Protein AF-A0A1Y5DMI0-F1 (afdb_monomer_lite)

Structure (mmCIF, N/CA/C/O backbone):
data_AF-A0A1Y5DMI0-F1
#
_entry.id   AF-A0A1Y5DMI0-F1
#
loop_
_atom_site.group_PDB
_atom_site.id
_atom_site.type_symbol
_atom_site.label_atom_id
_atom_site.label_alt_id
_atom_site.label_comp_id
_atom_site.label_asym_id
_atom_site.label_entity_id
_atom_site.label_seq_id
_atom_site.pdbx_PDB_ins_code
_atom_site.Cartn_x
_atom_site.Cartn_y
_atom_site.Cartn_z
_atom_site.occupancy
_atom_site.B_iso_or_equiv
_atom_site.auth_seq_id
_atom_site.auth_comp_id
_atom_site.auth_asym_id
_atom_site.auth_atom_id
_atom_site.pdbx_PDB_model_num
ATOM 1 N N . VAL A 1 1 ? 9.323 0.428 -18.898 1.00 59.16 1 VAL A N 1
ATOM 2 C CA . VAL A 1 1 ? 7.992 0.257 -19.516 1.00 59.16 1 VAL A CA 1
ATOM 3 C C . VAL A 1 1 ? 8.204 0.265 -21.015 1.00 59.16 1 VAL A C 1
ATOM 5 O O . VAL A 1 1 ? 8.684 1.267 -21.525 1.00 59.16 1 VAL A O 1
ATOM 8 N N . SER A 1 2 ? 7.931 -0.846 -21.696 1.00 65.81 2 SER A N 1
ATOM 9 C CA . SER A 1 2 ? 8.122 -0.978 -23.151 1.00 65.81 2 SER A CA 1
ATOM 10 C C . SER A 1 2 ? 7.224 -0.046 -23.978 1.00 65.81 2 SER A C 1
ATOM 12 O O . SER A 1 2 ? 7.538 0.247 -25.124 1.00 65.81 2 SER A O 1
ATOM 14 N N . SER A 1 3 ? 6.127 0.450 -23.396 1.00 78.56 3 SER A N 1
ATOM 15 C CA . SER A 1 3 ? 5.240 1.435 -24.012 1.00 78.56 3 SER A CA 1
ATOM 16 C C . SER A 1 3 ? 4.529 2.273 -22.950 1.00 78.56 3 SER A C 1
ATOM 18 O O . SER A 1 3 ? 3.919 1.731 -22.026 1.00 78.56 3 SER A O 1
ATOM 20 N N . ILE A 1 4 ? 4.564 3.598 -23.099 1.00 82.75 4 ILE A N 1
ATOM 21 C CA . ILE A 1 4 ? 3.845 4.558 -22.245 1.00 82.75 4 ILE A CA 1
ATOM 22 C C . ILE A 1 4 ? 2.345 4.224 -22.117 1.00 82.75 4 ILE A C 1
ATOM 24 O O . ILE A 1 4 ? 1.733 4.459 -21.076 1.00 82.75 4 ILE A O 1
ATOM 28 N N . THR A 1 5 ? 1.767 3.578 -23.132 1.00 86.56 5 THR A N 1
ATOM 29 C CA . THR A 1 5 ? 0.375 3.117 -23.143 1.00 86.56 5 THR A CA 1
ATOM 30 C C . THR A 1 5 ? 0.083 2.119 -22.023 1.00 86.56 5 THR A C 1
ATOM 32 O O . THR A 1 5 ? -0.955 2.215 -21.376 1.00 86.56 5 THR A O 1
ATOM 35 N N . VAL A 1 6 ? 1.006 1.195 -21.733 1.00 84.06 6 VAL A N 1
ATOM 36 C CA . VAL A 1 6 ? 0.827 0.192 -20.666 1.00 84.06 6 VAL A CA 1
ATOM 37 C C . VAL A 1 6 ? 0.785 0.864 -19.293 1.00 84.06 6 VAL A C 1
ATOM 39 O O . VAL A 1 6 ? -0.004 0.484 -18.428 1.00 84.06 6 VAL A O 1
ATOM 42 N N . PHE A 1 7 ? 1.597 1.904 -19.099 1.00 84.00 7 PHE A N 1
ATOM 43 C CA . PHE A 1 7 ? 1.588 2.688 -17.869 1.00 84.00 7 PHE A CA 1
ATOM 44 C C . PHE A 1 7 ? 0.244 3.402 -17.669 1.00 84.00 7 PHE A C 1
ATOM 46 O O . PHE A 1 7 ? -0.360 3.285 -16.602 1.00 84.00 7 PHE A O 1
ATOM 53 N N . PHE A 1 8 ? -0.274 4.075 -18.700 1.00 89.19 8 PHE A N 1
ATOM 54 C CA . PHE A 1 8 ? -1.570 4.756 -18.609 1.00 89.19 8 PHE A CA 1
ATOM 55 C C . PHE A 1 8 ? -2.747 3.793 -18.480 1.00 89.19 8 PHE A C 1
ATOM 57 O O . PHE A 1 8 ? -3.710 4.116 -17.799 1.00 89.19 8 PHE A O 1
ATOM 64 N N . PHE A 1 9 ? -2.672 2.607 -19.079 1.00 90.44 9 PHE A N 1
ATOM 65 C CA . PHE A 1 9 ? -3.723 1.602 -18.950 1.00 90.44 9 PHE A CA 1
ATOM 66 C C . PHE A 1 9 ? -3.801 1.017 -17.531 1.00 90.44 9 PHE A C 1
ATOM 68 O O . PHE A 1 9 ? -4.884 0.814 -16.987 1.00 90.44 9 PHE A O 1
ATOM 75 N N . THR A 1 10 ? -2.649 0.773 -16.904 1.00 88.56 10 THR A N 1
ATOM 76 C CA . THR A 1 10 ? -2.574 0.182 -15.556 1.00 88.56 10 THR A CA 1
ATOM 77 C C . THR A 1 10 ? -2.788 1.203 -14.436 1.00 88.56 10 THR A C 1
ATOM 79 O O . THR A 1 10 ? -3.305 0.850 -13.375 1.00 88.56 10 THR A O 1
ATOM 82 N N . SER A 1 11 ? -2.457 2.477 -14.665 1.00 89.88 11 SER A N 1
ATOM 83 C CA . SER A 1 11 ? -2.563 3.548 -13.663 1.00 89.88 11 SER A CA 1
ATOM 84 C C . SER A 1 11 ? -3.968 3.715 -13.056 1.00 89.88 11 SER A C 1
ATOM 86 O O . SER A 1 11 ? -4.059 3.761 -11.829 1.00 89.88 11 SER A O 1
ATOM 88 N N . PRO A 1 12 ? -5.077 3.742 -13.825 1.00 94.75 12 PRO A N 1
ATOM 89 C CA . PRO A 1 12 ? -6.426 3.801 -13.264 1.00 94.75 12 PRO A CA 1
ATOM 90 C C . PRO A 1 12 ? -6.766 2.611 -12.370 1.00 94.75 12 PRO A C 1
ATOM 92 O O . PRO A 1 12 ? -7.417 2.790 -11.346 1.00 94.75 12 PRO A O 1
ATOM 95 N N . ILE A 1 13 ? -6.299 1.408 -12.717 1.00 92.62 13 ILE A N 1
ATOM 96 C CA . ILE A 1 13 ? -6.540 0.193 -11.926 1.00 92.62 13 ILE A CA 1
ATOM 97 C C . ILE A 1 13 ? -5.845 0.322 -10.567 1.00 92.62 13 ILE A C 1
ATOM 99 O O . ILE A 1 13 ? -6.457 0.087 -9.523 1.00 92.62 13 ILE A O 1
ATOM 103 N N . VAL A 1 14 ? -4.583 0.760 -10.575 1.00 90.75 14 VAL A N 1
ATOM 104 C CA . VAL A 1 14 ? -3.802 1.004 -9.355 1.00 90.75 14 VAL A CA 1
ATOM 105 C C . VAL A 1 14 ? -4.412 2.139 -8.531 1.00 90.75 14 VAL A C 1
ATOM 107 O O . VAL A 1 14 ? -4.561 1.999 -7.319 1.00 90.75 14 VAL A O 1
ATOM 110 N N . GLY A 1 15 ? -4.809 3.241 -9.169 1.00 93.00 15 GLY A N 1
ATOM 111 C CA . GLY A 1 15 ? -5.418 4.393 -8.505 1.00 93.00 15 GLY A CA 1
ATOM 112 C C . GLY A 1 15 ? -6.765 4.059 -7.866 1.00 93.00 15 GLY A C 1
ATOM 113 O O . GLY A 1 15 ? -6.997 4.392 -6.705 1.00 93.00 15 GLY A O 1
ATOM 114 N N . PHE A 1 16 ? -7.630 3.340 -8.583 1.00 95.44 16 PHE A N 1
ATOM 115 C CA . PHE A 1 16 ? -8.928 2.902 -8.076 1.00 95.44 16 PHE A CA 1
ATOM 116 C C . PHE A 1 16 ? -8.774 1.918 -6.911 1.00 95.44 16 PHE A C 1
ATOM 118 O O . PHE A 1 16 ? -9.352 2.127 -5.842 1.00 95.44 16 PHE A O 1
ATOM 125 N N . GLY A 1 17 ? -7.935 0.890 -7.077 1.00 93.31 17 GLY A N 1
ATOM 126 C CA . GLY A 1 17 ? -7.648 -0.076 -6.016 1.00 93.31 17 GLY A CA 1
ATOM 127 C C . GLY A 1 17 ? -7.027 0.585 -4.783 1.00 93.31 17 GLY A C 1
ATOM 128 O O . GLY A 1 17 ? -7.479 0.358 -3.661 1.00 93.31 17 GLY A O 1
ATOM 129 N N . GLY A 1 18 ? -6.043 1.464 -4.987 1.00 91.88 18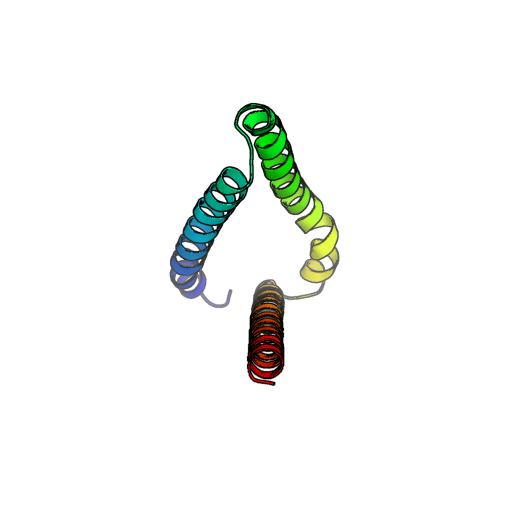 GLY A N 1
ATOM 130 C CA . GLY A 1 18 ? -5.391 2.225 -3.923 1.00 91.88 18 GLY A CA 1
ATOM 131 C C . GLY A 1 18 ? -6.349 3.163 -3.185 1.00 91.88 18 GLY A C 1
ATOM 132 O O . GLY A 1 18 ? -6.329 3.213 -1.954 1.00 91.88 18 GLY A O 1
ATOM 133 N N . GLY A 1 19 ? -7.234 3.854 -3.908 1.00 94.44 19 GLY A N 1
ATOM 134 C CA . GLY A 1 19 ? -8.241 4.745 -3.327 1.00 94.44 19 GLY A CA 1
ATOM 135 C C . GLY A 1 19 ? -9.274 4.000 -2.478 1.00 94.44 19 GLY A C 1
ATOM 136 O O . GLY A 1 19 ? -9.540 4.384 -1.333 1.00 94.44 19 GLY A O 1
ATOM 137 N N . ILE A 1 20 ? -9.808 2.885 -2.989 1.00 95.81 20 ILE A N 1
ATOM 138 C CA . ILE A 1 20 ? -10.720 2.013 -2.230 1.00 95.81 20 ILE A CA 1
ATOM 139 C C . ILE A 1 20 ? -10.019 1.445 -0.995 1.00 95.81 20 ILE A C 1
ATOM 141 O O . ILE A 1 20 ? -10.602 1.424 0.091 1.00 95.81 20 ILE A O 1
ATOM 145 N N . MET A 1 21 ? -8.769 1.003 -1.130 1.00 93.94 21 MET A N 1
ATOM 146 C CA . MET A 1 21 ? -7.998 0.473 -0.009 1.00 93.94 21 MET A CA 1
ATOM 147 C C . MET A 1 21 ? -7.815 1.528 1.090 1.00 93.94 21 MET A C 1
ATOM 149 O O . MET A 1 21 ? -8.111 1.258 2.253 1.00 93.94 21 MET A O 1
ATOM 153 N N . MET A 1 22 ? -7.375 2.737 0.735 1.00 92.94 22 MET A N 1
ATOM 154 C CA . MET A 1 22 ? -7.081 3.800 1.700 1.00 92.94 22 MET A CA 1
ATOM 155 C C . MET A 1 22 ? -8.331 4.255 2.468 1.00 92.94 22 MET A C 1
ATOM 157 O O . MET A 1 22 ? -8.296 4.403 3.696 1.00 92.94 22 MET A O 1
ATOM 161 N N . THR A 1 23 ? -9.450 4.433 1.762 1.00 94.50 23 THR A N 1
ATOM 162 C CA . THR A 1 23 ? -10.732 4.824 2.370 1.00 94.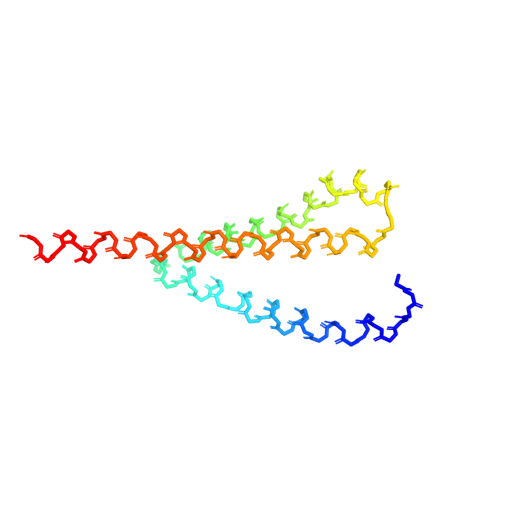50 23 THR A CA 1
ATOM 163 C C . THR A 1 23 ? -11.255 3.746 3.322 1.00 94.50 23 THR A C 1
ATOM 165 O O . THR A 1 23 ? -11.592 4.053 4.469 1.00 94.50 23 THR A O 1
ATOM 168 N N . ASN A 1 24 ? -11.232 2.475 2.909 1.00 96.06 24 ASN A N 1
ATOM 169 C CA . ASN A 1 24 ? -11.693 1.366 3.747 1.00 96.06 24 ASN A CA 1
ATOM 170 C C . ASN A 1 24 ? -10.781 1.096 4.947 1.00 96.06 24 ASN A C 1
ATOM 172 O O . ASN A 1 24 ? -11.288 0.854 6.040 1.00 96.06 24 ASN A O 1
ATOM 176 N N . MET A 1 25 ? -9.454 1.175 4.795 1.00 94.88 25 MET A N 1
ATOM 177 C CA . MET A 1 25 ? -8.526 1.021 5.925 1.00 94.88 25 MET A CA 1
ATOM 178 C C . MET A 1 25 ? -8.774 2.082 6.999 1.00 94.88 25 MET A C 1
ATOM 180 O O . MET A 1 25 ? -8.832 1.763 8.188 1.00 94.88 25 MET A O 1
ATOM 184 N N . THR A 1 26 ? -8.985 3.330 6.580 1.00 94.25 26 THR A N 1
ATOM 185 C CA . THR A 1 26 ? -9.274 4.435 7.498 1.00 94.25 26 THR A CA 1
ATOM 186 C C . THR A 1 26 ? -10.618 4.230 8.197 1.00 94.25 26 THR A C 1
ATOM 188 O O . THR A 1 26 ? -10.695 4.322 9.424 1.00 94.25 26 THR A O 1
ATOM 191 N N . ALA A 1 27 ? -11.672 3.889 7.449 1.00 95.31 27 ALA A N 1
ATOM 192 C CA . ALA A 1 27 ? -12.990 3.602 8.014 1.00 95.31 27 ALA A CA 1
ATOM 193 C C . ALA A 1 27 ? -12.945 2.429 9.009 1.00 95.31 27 ALA A C 1
ATOM 195 O O . ALA A 1 27 ? -13.510 2.507 10.103 1.00 95.31 27 ALA A O 1
ATOM 196 N N . TRP A 1 28 ? -12.215 1.366 8.671 1.00 95.62 28 TRP A N 1
ATOM 197 C CA . TRP A 1 28 ? -12.045 0.208 9.537 1.00 95.62 28 TRP A CA 1
ATOM 198 C C . TRP A 1 28 ? -11.293 0.553 10.825 1.00 95.62 28 TRP A C 1
ATOM 200 O O . TRP A 1 28 ? -11.767 0.211 11.910 1.00 95.62 28 TRP A O 1
ATOM 210 N N . MET A 1 29 ? -10.187 1.297 10.744 1.00 95.44 29 MET A N 1
ATOM 211 C CA . MET A 1 29 ? -9.451 1.773 11.924 1.00 95.44 29 MET A CA 1
ATOM 212 C C . MET A 1 29 ? -10.348 2.607 12.850 1.00 95.44 29 MET A C 1
ATOM 214 O O . MET A 1 29 ? -10.371 2.399 14.070 1.00 95.44 29 MET A O 1
ATOM 218 N N . LEU A 1 30 ? -11.146 3.508 12.272 1.00 94.88 30 LEU A N 1
ATOM 219 C CA . LEU A 1 30 ? -12.087 4.338 13.020 1.00 94.88 30 LEU A CA 1
ATOM 220 C C . LEU A 1 30 ? -13.193 3.506 13.678 1.00 94.88 30 LEU A C 1
ATOM 222 O O . LEU A 1 30 ? -13.547 3.786 14.821 1.00 94.88 30 LEU A O 1
ATOM 226 N N . SER A 1 31 ? -13.674 2.443 13.023 1.00 95.56 31 SER A N 1
ATOM 227 C CA . SER A 1 31 ? -14.668 1.519 13.598 1.00 95.56 31 SER A CA 1
ATOM 228 C C . SER A 1 31 ? -14.169 0.777 14.846 1.00 95.56 31 SER A C 1
ATOM 230 O O . SER A 1 31 ? -14.967 0.303 15.653 1.00 95.56 31 SER A O 1
ATOM 232 N N . LYS A 1 32 ? -12.846 0.671 15.019 1.00 94.25 32 LYS A N 1
ATOM 233 C CA . LYS A 1 32 ? -12.200 0.024 16.172 1.00 94.25 32 LYS A CA 1
ATOM 234 C C . LYS A 1 32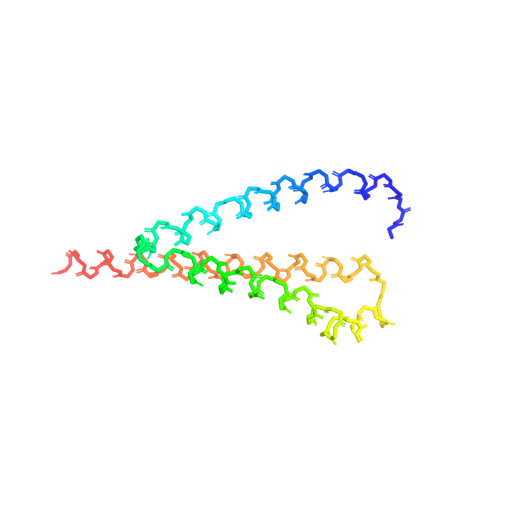 ? -11.721 1.015 17.229 1.00 94.25 32 LYS A C 1
ATOM 236 O O . LYS A 1 32 ? -11.153 0.602 18.238 1.00 94.25 32 LYS A O 1
ATOM 241 N N . THR A 1 33 ? -11.954 2.311 17.027 1.00 95.12 33 THR A N 1
ATOM 242 C CA . THR A 1 33 ? -11.427 3.361 17.894 1.00 95.12 33 THR A CA 1
ATOM 243 C C . THR A 1 33 ? -12.540 4.075 18.662 1.00 95.12 33 THR A C 1
ATOM 245 O O . THR A 1 33 ? -13.487 4.595 18.086 1.00 95.12 33 THR A O 1
ATOM 248 N N . SER A 1 34 ? -12.393 4.177 19.987 1.00 93.1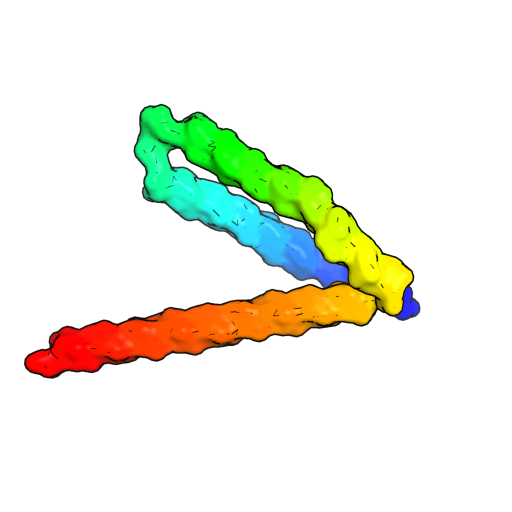9 34 SER A N 1
ATOM 249 C CA . SER A 1 34 ? -13.271 4.996 20.837 1.00 93.19 34 SER A CA 1
ATOM 250 C C . SER A 1 34 ? -13.096 6.495 20.560 1.00 93.19 34 SER A C 1
ATOM 252 O O . SER A 1 34 ? -11.965 6.933 20.339 1.00 93.19 34 SER A O 1
ATOM 254 N N . LEU A 1 35 ? -14.153 7.301 20.719 1.00 92.19 35 LEU A N 1
ATOM 255 C CA . LEU A 1 35 ? -14.125 8.758 20.491 1.00 92.19 35 LEU A CA 1
ATOM 256 C C . LEU A 1 35 ? -12.939 9.466 21.173 1.00 92.19 35 LEU A C 1
ATOM 258 O O . LEU A 1 35 ? -12.211 10.205 20.516 1.00 92.19 35 LEU A O 1
ATOM 262 N N . LYS A 1 36 ? -12.662 9.156 22.448 1.00 95.12 36 LYS A N 1
ATOM 263 C CA . LYS A 1 36 ? -11.562 9.764 23.225 1.00 9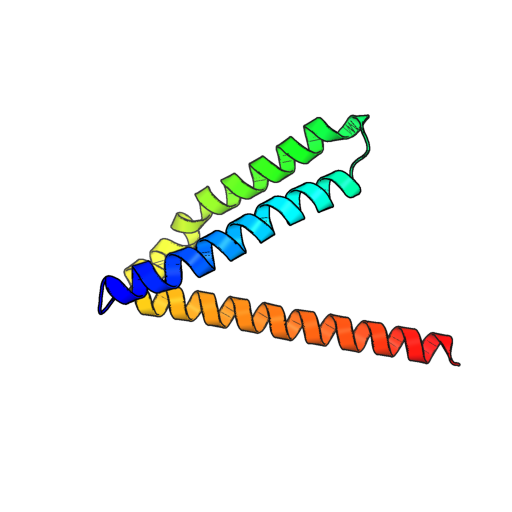5.12 36 LYS A CA 1
ATOM 264 C C . LYS A 1 36 ? -10.163 9.492 22.646 1.00 95.12 36 LYS A C 1
ATOM 266 O O . LYS A 1 36 ? -9.245 10.272 22.864 1.00 95.12 36 LYS A O 1
ATOM 271 N N . LYS A 1 37 ? -9.980 8.383 21.920 1.00 95.06 37 LYS A N 1
ATOM 272 C CA . LYS A 1 37 ? -8.688 7.967 21.336 1.00 95.06 37 LYS A CA 1
ATOM 273 C C . LYS A 1 37 ? -8.586 8.256 19.837 1.00 95.06 37 LYS A C 1
ATOM 275 O O . LYS A 1 37 ? -7.528 8.027 19.263 1.00 95.06 37 LYS A O 1
ATOM 280 N N . ARG A 1 38 ? -9.646 8.780 19.212 1.00 94.06 38 ARG A N 1
ATOM 281 C CA . ARG A 1 38 ? -9.755 8.943 17.755 1.00 94.06 38 ARG A CA 1
ATOM 282 C C . ARG A 1 38 ? -8.620 9.770 17.158 1.00 94.06 38 ARG A C 1
ATOM 284 O O . ARG A 1 38 ? -7.997 9.321 16.206 1.00 94.06 38 ARG A O 1
ATOM 291 N N . VAL A 1 39 ? -8.290 10.908 17.769 1.00 96.06 39 VAL A N 1
ATOM 292 C CA . VAL A 1 39 ? -7.177 11.770 17.328 1.00 96.06 39 VAL A CA 1
ATOM 293 C C . VAL A 1 39 ? -5.841 11.026 17.394 1.00 96.06 39 VAL A C 1
ATOM 295 O O . VAL A 1 39 ? -5.089 11.014 16.425 1.00 96.06 39 VAL A O 1
ATOM 298 N N . LYS A 1 40 ? -5.570 10.345 18.515 1.00 96.00 40 LYS A N 1
ATOM 299 C CA . LYS A 1 40 ? -4.321 9.605 18.729 1.00 96.00 40 LYS A CA 1
ATOM 300 C C . LYS A 1 40 ? -4.174 8.431 17.752 1.00 96.00 40 LYS A C 1
ATOM 302 O O . LYS A 1 40 ? -3.111 8.271 17.163 1.00 96.00 40 LYS A O 1
ATOM 307 N N . SER A 1 41 ? -5.232 7.641 17.552 1.00 95.69 41 SER A N 1
ATOM 308 C CA . SER A 1 41 ? -5.217 6.511 16.612 1.00 95.69 41 SER A CA 1
ATOM 309 C C . SER A 1 41 ? -5.033 6.965 15.167 1.00 95.69 41 SER A C 1
ATOM 311 O O . SER A 1 41 ? -4.230 6.370 14.453 1.00 95.69 41 SER A O 1
ATOM 313 N N . SER A 1 42 ? -5.721 8.032 14.743 1.00 95.69 42 SER A N 1
ATOM 314 C CA . SER A 1 42 ? -5.522 8.611 13.410 1.00 95.69 42 SER A CA 1
ATOM 315 C C . SER A 1 42 ? -4.097 9.127 13.224 1.00 95.69 42 SER A C 1
ATOM 317 O O . SER A 1 42 ? -3.502 8.880 12.181 1.00 95.69 42 SER A O 1
ATOM 319 N N . GLY A 1 43 ? -3.528 9.779 14.245 1.00 96.81 43 GLY A N 1
ATOM 320 C CA . GLY A 1 43 ? -2.130 10.209 14.236 1.00 96.81 43 GLY A CA 1
ATOM 321 C C . GLY A 1 43 ? -1.180 9.039 13.992 1.00 96.81 43 GLY A C 1
ATOM 322 O O . GLY A 1 43 ? -0.410 9.073 13.041 1.00 96.81 43 GLY A O 1
ATOM 323 N N . TYR A 1 44 ? -1.295 7.960 14.773 1.00 96.25 44 TYR A N 1
ATOM 324 C CA . TYR A 1 44 ? -0.459 6.770 14.581 1.00 96.25 44 TYR A CA 1
ATOM 325 C C . TYR A 1 44 ? -0.655 6.095 13.227 1.00 96.25 44 TYR A C 1
ATOM 327 O O . TYR A 1 44 ? 0.325 5.670 12.622 1.00 96.25 44 TYR A O 1
ATOM 335 N N . PHE A 1 45 ? -1.894 6.006 12.744 1.00 95.50 45 PHE A N 1
ATOM 336 C CA . PHE A 1 45 ? -2.185 5.429 11.436 1.00 95.50 45 PHE A CA 1
ATOM 337 C C . PHE A 1 45 ? -1.494 6.216 10.316 1.00 95.50 45 PHE A C 1
ATOM 339 O O . PHE A 1 45 ? -0.744 5.640 9.530 1.00 95.50 45 PHE A O 1
ATOM 346 N N . THR A 1 46 ? -1.671 7.537 10.290 1.00 95.44 46 THR A N 1
ATOM 347 C CA . THR A 1 46 ? -1.042 8.408 9.291 1.00 95.44 46 THR A CA 1
ATOM 348 C C . THR A 1 46 ? 0.482 8.410 9.422 1.00 95.44 46 THR A C 1
ATOM 350 O O . THR A 1 46 ? 1.182 8.326 8.414 1.00 95.44 46 THR A O 1
ATOM 353 N N . SER A 1 47 ? 1.015 8.433 10.648 1.00 97.38 47 SER A N 1
ATOM 354 C CA . SER A 1 47 ? 2.454 8.306 10.890 1.00 97.38 47 SER A CA 1
ATOM 355 C C . SER A 1 47 ? 3.007 6.993 10.342 1.00 97.38 47 SER A C 1
ATOM 357 O O . SER A 1 47 ? 4.040 7.016 9.685 1.00 97.38 47 SER A O 1
ATOM 359 N N . ALA A 1 48 ? 2.324 5.863 10.549 1.00 96.56 48 ALA A N 1
ATOM 360 C CA . ALA A 1 48 ? 2.753 4.570 10.019 1.00 96.56 48 ALA A CA 1
ATOM 361 C C . ALA A 1 48 ? 2.748 4.538 8.479 1.00 96.56 48 ALA A C 1
ATOM 363 O O . ALA A 1 48 ? 3.676 3.991 7.883 1.00 96.56 48 ALA A O 1
ATOM 364 N N . LEU A 1 49 ? 1.753 5.161 7.832 1.00 95.00 49 LEU A N 1
ATOM 365 C CA . LEU A 1 49 ? 1.710 5.284 6.369 1.00 95.00 49 LEU A CA 1
ATOM 366 C C . LEU A 1 49 ? 2.910 6.070 5.829 1.00 95.00 49 LEU A C 1
ATOM 368 O O . LEU A 1 49 ? 3.612 5.583 4.941 1.00 95.00 49 LEU A O 1
ATOM 372 N N . PHE A 1 50 ? 3.180 7.254 6.385 1.00 96.12 50 PHE A N 1
ATOM 373 C CA . PHE A 1 50 ? 4.320 8.070 5.957 1.00 96.12 50 PHE A CA 1
ATOM 374 C C . PHE A 1 50 ? 5.659 7.425 6.293 1.00 96.12 50 PHE A C 1
ATOM 376 O O . PHE A 1 50 ? 6.594 7.514 5.502 1.00 96.12 50 PHE A O 1
ATOM 383 N N . LEU A 1 51 ? 5.749 6.725 7.424 1.00 97.62 51 LEU A N 1
ATOM 384 C CA . LEU A 1 51 ? 6.944 5.977 7.793 1.00 97.62 51 LEU A CA 1
ATOM 385 C C . LEU A 1 51 ? 7.248 4.886 6.757 1.00 97.62 51 LEU A C 1
ATOM 387 O O . LEU A 1 51 ? 8.388 4.756 6.317 1.00 97.62 51 LEU A O 1
ATOM 391 N N . GLY A 1 52 ? 6.227 4.153 6.305 1.00 95.19 52 GLY A N 1
ATOM 392 C CA . GLY A 1 52 ? 6.365 3.183 5.218 1.00 95.19 52 GLY A CA 1
ATOM 393 C C . GLY A 1 52 ? 6.810 3.825 3.901 1.00 95.19 52 GLY A C 1
ATOM 394 O O . GLY A 1 52 ? 7.713 3.311 3.243 1.00 95.19 52 GLY A O 1
ATOM 395 N N . GLN A 1 53 ? 6.232 4.974 3.533 1.00 95.44 53 GLN A N 1
ATOM 396 C CA . GLN A 1 53 ? 6.639 5.723 2.334 1.00 95.44 53 GLN A CA 1
ATOM 397 C C . GLN A 1 53 ? 8.089 6.214 2.418 1.00 95.44 53 GLN A C 1
ATOM 399 O O . GLN A 1 53 ? 8.817 6.117 1.434 1.00 95.44 53 GLN A O 1
ATOM 404 N N . PHE A 1 54 ? 8.519 6.682 3.589 1.00 96.81 54 PHE A N 1
ATOM 405 C CA . PHE A 1 54 ? 9.887 7.124 3.842 1.00 96.81 54 PHE A CA 1
ATOM 406 C C . PHE A 1 54 ? 10.897 5.972 3.758 1.00 96.81 54 PHE A C 1
ATOM 408 O O . PHE A 1 54 ? 11.943 6.109 3.126 1.00 96.81 54 PHE A O 1
ATOM 415 N N . PHE A 1 55 ? 10.585 4.815 4.351 1.00 97.12 55 PHE A N 1
ATOM 416 C CA . PHE A 1 55 ? 11.474 3.651 4.310 1.00 97.12 55 PHE A CA 1
ATOM 417 C C . PHE A 1 55 ? 11.458 2.903 2.976 1.00 97.12 55 PHE A C 1
ATOM 419 O O . PHE A 1 55 ? 12.425 2.208 2.674 1.00 97.12 55 PHE A O 1
ATOM 426 N N . SER A 1 56 ? 10.406 3.045 2.167 1.00 94.56 56 SER A N 1
ATOM 427 C CA . SER A 1 56 ? 10.295 2.391 0.858 1.00 94.56 56 SER A CA 1
ATOM 428 C C . SER A 1 56 ? 11.547 2.569 -0.020 1.00 94.56 56 SER A C 1
ATOM 430 O O . SER A 1 56 ? 12.137 1.554 -0.393 1.00 94.56 56 SER A O 1
ATOM 432 N N . PRO A 1 57 ? 12.047 3.791 -0.303 1.00 92.25 57 PRO A N 1
ATOM 433 C CA . PRO A 1 57 ? 13.282 3.954 -1.066 1.00 92.25 57 PRO A CA 1
ATOM 434 C C . PRO A 1 57 ? 14.498 3.369 -0.341 1.00 92.25 57 PRO A C 1
ATOM 436 O O . PRO A 1 57 ? 15.335 2.759 -0.987 1.00 92.25 57 PRO A O 1
ATOM 439 N N . ILE A 1 58 ? 14.596 3.466 0.987 1.00 96.06 58 ILE A N 1
ATOM 440 C CA . ILE A 1 58 ? 15.736 2.911 1.738 1.00 96.06 58 ILE A CA 1
ATOM 441 C C . ILE A 1 58 ? 15.822 1.386 1.555 1.00 96.06 58 ILE A C 1
ATOM 443 O O . ILE A 1 58 ? 16.905 0.843 1.342 1.00 96.06 58 ILE A O 1
ATOM 447 N N . ILE A 1 59 ? 14.677 0.701 1.596 1.00 94.50 59 ILE A N 1
ATOM 448 C CA . ILE A 1 59 ? 14.587 -0.760 1.485 1.00 94.50 59 ILE A CA 1
ATOM 449 C C . ILE A 1 59 ? 14.684 -1.216 0.025 1.00 94.50 59 ILE A C 1
ATOM 451 O O . ILE A 1 59 ? 15.402 -2.168 -0.281 1.00 94.50 59 ILE A O 1
ATOM 455 N N . PHE A 1 60 ? 13.961 -0.560 -0.885 1.00 93.69 60 PHE A N 1
ATOM 456 C CA . PHE A 1 60 ? 13.784 -1.047 -2.254 1.00 93.69 60 PHE A CA 1
ATOM 457 C C . PHE A 1 60 ? 14.742 -0.431 -3.270 1.00 93.69 60 PHE A C 1
ATOM 459 O O . PHE A 1 60 ? 14.987 -1.063 -4.296 1.00 93.69 60 PHE A O 1
ATOM 466 N N . HIS A 1 61 ? 15.342 0.736 -3.014 1.00 92.38 61 HIS A N 1
ATOM 467 C CA . HIS A 1 61 ? 16.315 1.325 -3.941 1.00 92.38 61 HIS A CA 1
ATOM 468 C C . HIS A 1 61 ? 17.508 0.400 -4.242 1.00 92.38 61 HIS A C 1
ATOM 470 O O . HIS A 1 61 ? 17.842 0.275 -5.417 1.00 92.38 61 HIS A O 1
ATOM 476 N N . PRO A 1 62 ? 18.114 -0.326 -3.275 1.00 92.06 62 PRO A N 1
ATOM 477 C CA . PRO A 1 62 ? 19.181 -1.289 -3.574 1.00 92.06 62 PRO A CA 1
ATOM 478 C C . PRO A 1 62 ? 18.749 -2.427 -4.508 1.00 92.06 62 PRO A C 1
ATOM 480 O O . PRO A 1 62 ? 19.588 -3.064 -5.143 1.00 92.06 62 PRO A O 1
ATOM 483 N N . VAL A 1 63 ? 17.454 -2.734 -4.549 1.00 92.50 63 VAL A N 1
ATOM 484 C CA . VAL A 1 63 ? 16.889 -3.771 -5.415 1.00 92.50 63 VAL A CA 1
ATOM 485 C C . VAL A 1 63 ? 16.608 -3.176 -6.792 1.00 92.50 63 VAL A C 1
ATOM 487 O O . VAL A 1 63 ? 17.108 -3.687 -7.790 1.00 92.50 63 VAL A O 1
ATOM 490 N N . VAL A 1 64 ? 15.895 -2.045 -6.836 1.00 93.00 64 VAL A N 1
ATOM 491 C CA . VAL A 1 64 ? 15.555 -1.307 -8.063 1.00 93.00 64 VAL A CA 1
ATOM 492 C C . VAL A 1 64 ? 16.786 -0.839 -8.833 1.00 93.00 64 VAL A C 1
ATOM 494 O O . VAL A 1 64 ? 16.751 -0.807 -10.054 1.00 93.00 64 VAL A O 1
ATOM 497 N N . SER A 1 65 ? 17.890 -0.506 -8.161 1.00 93.69 65 SER A N 1
ATOM 498 C CA . SER A 1 65 ? 19.117 -0.070 -8.840 1.00 93.69 65 SER A CA 1
ATOM 499 C C . SER A 1 65 ? 19.836 -1.200 -9.582 1.00 93.69 65 SER A C 1
ATOM 501 O O . SER A 1 65 ? 20.711 -0.931 -10.402 1.00 93.69 65 SER A O 1
ATOM 503 N N . ARG A 1 66 ? 19.472 -2.460 -9.309 1.00 94.81 66 ARG A N 1
ATOM 504 C CA . ARG A 1 66 ? 20.079 -3.660 -9.901 1.00 94.81 66 ARG A CA 1
ATOM 505 C C . ARG A 1 66 ? 19.173 -4.367 -10.908 1.00 94.81 66 ARG A C 1
ATOM 507 O O . ARG A 1 66 ? 19.583 -5.384 -11.459 1.00 94.81 66 ARG A O 1
ATOM 514 N N . MET A 1 67 ? 17.956 -3.874 -11.137 1.00 94.88 67 MET A N 1
ATOM 515 C CA . MET A 1 67 ? 17.006 -4.490 -12.065 1.00 94.88 67 MET A CA 1
ATOM 516 C C . MET A 1 67 ? 16.166 -3.449 -12.810 1.00 94.88 67 MET A C 1
ATOM 518 O O . MET A 1 67 ? 15.946 -2.349 -12.304 1.00 94.88 67 MET A O 1
ATOM 522 N N . PRO A 1 68 ? 15.634 -3.780 -13.995 1.00 91.19 68 PRO A N 1
ATOM 523 C CA . PRO A 1 68 ? 14.661 -2.932 -14.664 1.00 91.19 68 PRO A CA 1
ATOM 524 C C . PRO A 1 68 ? 13.437 -2.664 -13.778 1.00 91.19 68 PRO A C 1
ATOM 526 O O . PRO A 1 68 ? 12.887 -3.562 -13.142 1.00 91.19 68 PRO A O 1
ATOM 529 N N . VAL A 1 69 ? 12.938 -1.426 -13.806 1.00 87.62 69 VAL A N 1
ATOM 530 C CA . VAL A 1 69 ? 11.749 -0.999 -13.039 1.00 87.62 69 VAL A CA 1
ATOM 531 C C . VAL A 1 69 ? 10.519 -1.875 -13.326 1.00 87.62 69 VAL A C 1
ATOM 533 O O . VAL A 1 69 ? 9.683 -2.092 -12.453 1.00 87.62 69 VAL A O 1
ATOM 536 N N . GLN A 1 70 ? 10.402 -2.395 -14.549 1.00 88.44 70 GLN A N 1
ATOM 537 C CA . GLN A 1 70 ? 9.307 -3.285 -14.931 1.00 88.44 70 GLN A CA 1
ATOM 538 C C . GLN A 1 70 ? 9.366 -4.630 -14.195 1.00 88.44 70 GLN A C 1
ATOM 540 O O . GLN A 1 70 ? 8.340 -5.081 -13.688 1.00 88.44 70 GLN A O 1
ATOM 545 N N . ASP A 1 71 ? 10.555 -5.221 -14.079 1.00 91.44 71 ASP A N 1
ATOM 546 C CA . ASP A 1 71 ? 10.762 -6.486 -13.368 1.00 91.44 71 ASP A CA 1
ATOM 547 C C . ASP A 1 71 ? 10.547 -6.301 -11.867 1.00 91.44 71 ASP A C 1
ATOM 549 O O . ASP A 1 71 ? 9.946 -7.152 -11.214 1.00 91.44 71 ASP A O 1
ATOM 553 N N . PHE A 1 72 ? 10.938 -5.141 -11.331 1.00 92.19 72 PHE A N 1
ATOM 554 C CA . PHE A 1 72 ? 10.627 -4.769 -9.956 1.00 92.19 72 PHE A CA 1
ATOM 555 C C . PHE A 1 72 ? 9.114 -4.716 -9.700 1.00 92.19 72 PHE A C 1
ATOM 557 O O . PHE A 1 72 ? 8.627 -5.331 -8.751 1.00 92.19 72 PHE A O 1
ATOM 564 N N . PHE A 1 73 ? 8.342 -4.029 -10.550 1.00 89.31 73 PHE A N 1
ATOM 565 C CA . PHE A 1 73 ? 6.883 -3.989 -10.397 1.00 89.31 73 PHE A CA 1
ATOM 566 C C . PHE A 1 73 ? 6.243 -5.372 -10.540 1.00 89.31 73 PHE A C 1
ATOM 568 O O . PHE A 1 73 ? 5.307 -5.686 -9.802 1.00 89.31 73 PHE A O 1
ATOM 575 N N . PHE A 1 74 ? 6.760 -6.213 -11.438 1.00 91.69 74 PHE A N 1
ATOM 576 C CA . PHE A 1 74 ? 6.311 -7.595 -11.570 1.00 91.69 74 PHE A CA 1
ATOM 577 C C . PHE A 1 74 ? 6.589 -8.404 -10.295 1.00 91.69 74 PHE A C 1
ATOM 579 O O . PHE A 1 74 ? 5.682 -9.053 -9.773 1.00 91.69 74 PHE A O 1
ATOM 586 N N . LEU A 1 75 ? 7.801 -8.301 -9.740 1.00 94.12 75 LEU A N 1
ATOM 587 C CA . LEU A 1 75 ? 8.194 -8.949 -8.487 1.00 94.12 75 LEU A CA 1
ATOM 588 C C . LEU A 1 75 ? 7.287 -8.533 -7.322 1.00 94.12 75 LEU A C 1
ATOM 590 O O . LEU A 1 75 ? 6.796 -9.394 -6.588 1.00 94.12 75 LEU A O 1
ATOM 594 N N . ILE A 1 76 ? 7.028 -7.231 -7.163 1.00 92.88 76 ILE A N 1
ATOM 595 C CA . ILE A 1 76 ? 6.110 -6.717 -6.137 1.00 92.88 76 ILE A CA 1
ATOM 596 C C . ILE A 1 76 ? 4.690 -7.246 -6.365 1.00 92.88 76 ILE A C 1
ATOM 598 O O . ILE A 1 76 ? 4.056 -7.711 -5.417 1.00 92.88 76 ILE A O 1
ATOM 602 N N . GLY A 1 77 ? 4.203 -7.234 -7.607 1.00 92.75 77 GLY A N 1
ATOM 603 C CA . GLY A 1 77 ? 2.879 -7.747 -7.960 1.00 92.75 77 GLY A CA 1
ATOM 604 C C . GLY A 1 77 ? 2.702 -9.229 -7.617 1.00 92.75 77 GLY A C 1
ATOM 605 O O . GLY A 1 77 ? 1.734 -9.593 -6.946 1.00 92.75 77 GLY A O 1
ATOM 606 N N . VAL A 1 78 ? 3.659 -10.078 -8.004 1.00 96.56 78 VAL A N 1
ATOM 607 C CA . VAL A 1 78 ? 3.653 -11.514 -7.676 1.00 96.56 78 VAL A CA 1
ATOM 608 C C . VAL A 1 78 ? 3.743 -11.732 -6.166 1.00 96.56 78 VAL A C 1
ATOM 610 O O . VAL A 1 78 ? 2.991 -12.537 -5.619 1.00 96.56 78 VAL A O 1
ATOM 613 N N . SER A 1 79 ? 4.600 -10.982 -5.472 1.00 95.31 79 SER A N 1
ATOM 614 C CA . SER A 1 79 ? 4.750 -11.082 -4.013 1.00 95.31 79 SER A CA 1
ATOM 615 C C . SER A 1 79 ? 3.451 -10.734 -3.280 1.00 95.31 79 SER A C 1
ATOM 617 O O . SER A 1 79 ? 3.028 -11.463 -2.381 1.00 95.31 79 SER A O 1
ATOM 619 N N . LEU A 1 80 ? 2.771 -9.659 -3.693 1.00 93.25 80 LEU A N 1
ATOM 620 C CA . LEU A 1 80 ? 1.472 -9.269 -3.139 1.00 93.25 80 LEU A CA 1
ATOM 621 C C . LEU A 1 80 ? 0.387 -10.306 -3.448 1.00 93.25 80 LEU A C 1
ATOM 623 O O . LEU A 1 80 ? -0.393 -10.650 -2.561 1.00 93.25 80 LEU A O 1
ATOM 627 N N . MET A 1 81 ? 0.359 -10.848 -4.668 1.00 95.69 81 MET A N 1
ATOM 628 C CA . MET A 1 81 ? -0.576 -11.913 -5.037 1.00 95.69 81 MET A CA 1
ATOM 629 C C . MET A 1 81 ? -0.370 -13.162 -4.170 1.00 95.69 81 MET A C 1
ATOM 631 O O . MET A 1 81 ? -1.337 -13.705 -3.634 1.00 95.69 81 MET A O 1
ATOM 635 N N . MET A 1 82 ? 0.881 -13.584 -3.961 1.00 97.81 82 MET A N 1
ATOM 636 C CA . MET A 1 82 ? 1.197 -14.704 -3.071 1.00 97.81 82 MET A CA 1
ATOM 637 C C . MET A 1 82 ? 0.711 -14.445 -1.643 1.00 97.81 82 MET A C 1
ATOM 639 O O . MET A 1 82 ? 0.079 -15.318 -1.052 1.00 97.81 82 MET A O 1
ATOM 643 N N . LEU A 1 83 ? 0.927 -13.243 -1.099 1.00 96.50 83 LEU A N 1
ATOM 644 C CA . LEU A 1 83 ? 0.428 -12.879 0.233 1.00 96.50 83 LEU A CA 1
ATOM 645 C C . LEU A 1 83 ? -1.099 -12.960 0.328 1.00 96.50 83 LEU A C 1
ATOM 647 O O . LEU A 1 83 ? -1.619 -13.461 1.328 1.00 96.50 83 LEU A O 1
ATOM 651 N N . VAL A 1 84 ? -1.821 -12.507 -0.701 1.00 95.06 84 VAL A N 1
ATOM 652 C CA . VAL A 1 84 ? -3.287 -12.600 -0.758 1.00 95.06 84 VAL A CA 1
ATOM 653 C C . VAL A 1 84 ? -3.735 -14.060 -0.774 1.00 95.06 84 VAL A C 1
ATOM 655 O O . VAL A 1 84 ? -4.590 -14.435 0.030 1.00 95.06 84 VAL A O 1
ATOM 658 N N . VAL A 1 85 ? -3.134 -14.895 -1.625 1.00 97.00 85 VAL A N 1
ATOM 659 C CA . VAL A 1 85 ? -3.461 -16.326 -1.721 1.00 97.00 85 VAL A CA 1
ATOM 660 C C . VAL A 1 85 ? -3.190 -17.035 -0.394 1.00 97.00 85 VAL A C 1
ATOM 662 O O . VAL A 1 85 ? -4.079 -17.703 0.133 1.00 97.00 85 VAL A O 1
ATOM 665 N N . LEU A 1 86 ? -2.009 -16.843 0.198 1.00 97.19 86 LEU A N 1
ATOM 666 C CA . LEU A 1 86 ? -1.646 -17.448 1.483 1.00 97.19 86 LEU A CA 1
ATOM 667 C C . LEU A 1 86 ? -2.584 -17.000 2.611 1.00 97.19 86 LEU A C 1
ATOM 669 O O . LEU A 1 86 ? -3.044 -17.827 3.401 1.00 97.19 86 LEU A O 1
ATOM 673 N N . SER A 1 87 ? -2.927 -15.711 2.658 1.00 94.69 87 SER A N 1
ATOM 674 C CA . SER A 1 87 ? -3.864 -15.168 3.647 1.00 94.69 87 SER A CA 1
ATOM 675 C C . SER A 1 87 ? -5.271 -15.743 3.470 1.00 94.69 87 SER A C 1
ATOM 677 O O . SER A 1 87 ? -5.908 -16.134 4.449 1.00 94.69 87 SER A O 1
ATOM 679 N N . ALA A 1 88 ? -5.757 -15.842 2.232 1.00 95.19 88 ALA A N 1
ATOM 680 C CA . ALA A 1 88 ? -7.067 -16.408 1.923 1.00 95.19 88 ALA A CA 1
ATOM 681 C C . ALA A 1 88 ? -7.142 -17.897 2.287 1.00 95.19 88 ALA A C 1
ATOM 683 O O . ALA A 1 88 ? -8.120 -18.328 2.909 1.00 95.19 88 ALA A O 1
ATOM 684 N N . LEU A 1 89 ? -6.097 -18.666 1.964 1.00 96.06 89 LEU A N 1
ATOM 685 C CA . LEU A 1 89 ? -5.982 -20.071 2.347 1.00 96.06 89 LEU A CA 1
ATOM 686 C C . LEU A 1 89 ? -6.018 -20.211 3.869 1.00 96.06 89 LEU A C 1
ATOM 688 O O . LEU A 1 89 ? -6.895 -20.908 4.373 1.00 96.06 89 LEU A O 1
ATOM 692 N N . TYR A 1 90 ? -5.160 -19.483 4.591 1.00 95.75 90 TYR A N 1
ATOM 693 C CA . TYR A 1 90 ? -5.099 -19.503 6.057 1.00 95.75 90 TYR A CA 1
ATOM 694 C C . TYR A 1 90 ? -6.448 -19.170 6.713 1.00 95.75 90 TYR A C 1
ATOM 696 O O . TYR A 1 90 ? -6.906 -19.870 7.624 1.00 95.75 90 TYR A O 1
ATOM 704 N N . LEU A 1 91 ? -7.120 -18.114 6.245 1.00 93.75 91 LEU A N 1
ATOM 705 C CA . LEU A 1 91 ? -8.426 -17.718 6.776 1.00 93.75 91 LEU A CA 1
ATOM 706 C C . LEU A 1 91 ? -9.503 -18.773 6.489 1.00 93.75 91 LEU A C 1
ATOM 708 O O . LEU A 1 91 ? -10.378 -18.995 7.331 1.00 93.75 91 LEU A O 1
ATOM 712 N N . THR A 1 92 ? -9.433 -19.449 5.343 1.00 92.81 92 THR A N 1
ATOM 713 C CA . THR A 1 92 ? -10.384 -20.502 4.961 1.00 92.81 92 THR A CA 1
ATOM 714 C C . THR A 1 92 ? -10.186 -21.769 5.792 1.00 92.81 92 THR A C 1
ATOM 716 O O . THR A 1 92 ? -11.163 -22.298 6.333 1.00 92.81 92 THR A O 1
ATOM 719 N N . THR A 1 93 ? -8.945 -22.230 5.983 1.00 92.62 93 THR A N 1
ATOM 720 C CA . THR A 1 93 ? -8.654 -23.382 6.857 1.00 92.62 93 THR A CA 1
ATOM 721 C C . THR A 1 93 ? -9.026 -23.096 8.304 1.00 92.62 93 THR A C 1
ATOM 723 O O . THR A 1 93 ? -9.660 -23.942 8.937 1.00 92.62 93 THR A O 1
ATOM 726 N N . LYS A 1 94 ? -8.727 -21.898 8.824 1.00 89.38 94 LYS A N 1
ATOM 727 C CA . LYS A 1 94 ? -9.108 -21.514 10.191 1.00 89.38 94 LYS A CA 1
ATOM 728 C C . LYS A 1 94 ? -10.625 -21.514 10.385 1.00 89.38 94 LYS A C 1
ATOM 730 O O . LYS A 1 94 ? -11.110 -22.090 11.357 1.00 89.38 94 LYS A O 1
ATOM 735 N N . LYS A 1 95 ? -11.383 -20.918 9.455 1.00 87.06 95 LYS A N 1
ATOM 736 C CA . LYS A 1 95 ? -12.858 -20.945 9.490 1.00 87.06 95 LYS A CA 1
ATOM 737 C C . LYS A 1 95 ? -13.389 -22.380 9.479 1.00 87.06 95 LYS A C 1
ATOM 739 O O . LYS A 1 95 ? -14.248 -22.712 10.292 1.00 87.06 95 LYS A O 1
ATOM 744 N N . ARG A 1 96 ? -12.850 -23.242 8.611 1.00 82.62 96 ARG A N 1
ATOM 745 C CA . ARG A 1 96 ? -13.250 -24.655 8.519 1.00 82.62 96 ARG A CA 1
ATOM 746 C C . ARG A 1 96 ? -12.966 -25.426 9.812 1.00 82.62 96 ARG A C 1
ATOM 748 O O . ARG A 1 96 ? -13.831 -26.168 10.262 1.00 82.62 96 ARG A O 1
ATOM 755 N N . ALA A 1 97 ? -11.805 -25.218 10.432 1.00 82.50 97 ALA A N 1
ATOM 756 C CA . ALA A 1 97 ? -11.443 -25.859 11.697 1.00 82.50 97 ALA A CA 1
ATOM 757 C C . ALA A 1 97 ? -12.379 -25.453 12.851 1.00 82.50 97 ALA A C 1
ATOM 759 O O . ALA A 1 97 ? -12.818 -26.307 13.618 1.00 82.50 97 ALA A O 1
ATOM 760 N N . VAL A 1 98 ? -12.739 -24.166 12.941 1.00 83.31 98 VAL A N 1
ATOM 761 C CA . VAL A 1 98 ? -13.699 -23.672 13.945 1.00 83.31 98 VAL A CA 1
ATOM 762 C C . VAL A 1 98 ? -15.091 -24.275 13.730 1.00 83.31 98 VAL A C 1
ATOM 764 O O . VAL A 1 98 ? -15.723 -24.704 14.691 1.00 83.31 98 VAL A O 1
ATOM 767 N N . LEU A 1 99 ? -15.559 -24.365 12.481 1.00 79.12 99 LEU A N 1
ATOM 768 C CA . LEU A 1 99 ? -16.860 -24.968 12.168 1.00 79.12 99 LEU A CA 1
ATOM 769 C C . LEU A 1 99 ? -16.923 -26.461 12.511 1.00 79.12 99 LEU A C 1
ATOM 771 O O . LEU A 1 99 ? -17.958 -26.924 12.977 1.00 79.12 99 LEU A O 1
ATOM 775 N N . LEU A 1 100 ? -15.837 -27.208 12.292 1.00 77.81 100 LEU A N 1
ATOM 776 C CA . LEU A 1 100 ? -15.767 -28.624 12.662 1.00 77.81 100 LEU A CA 1
ATOM 777 C C . LEU A 1 100 ? -15.765 -28.809 14.183 1.00 77.81 100 LEU A C 1
ATOM 779 O O . LEU A 1 100 ? -16.483 -29.671 14.675 1.00 77.81 100 LEU A O 1
ATOM 783 N N . LYS A 1 101 ? -15.040 -27.962 14.928 1.00 75.75 101 LYS A N 1
ATOM 784 C CA . LYS A 1 101 ? -15.045 -27.985 16.399 1.00 75.75 101 LYS A CA 1
ATOM 785 C C . LYS A 1 101 ? -16.419 -27.665 16.995 1.00 75.75 101 LYS A C 1
ATOM 787 O O . LYS A 1 101 ? -16.754 -28.216 18.025 1.00 75.75 101 LYS A O 1
ATOM 792 N N . ASN A 1 102 ? -17.201 -26.790 16.363 1.00 76.19 102 ASN A N 1
ATOM 793 C CA . ASN A 1 102 ? -18.538 -26.427 16.848 1.00 76.19 102 ASN A CA 1
ATOM 794 C C . ASN A 1 102 ? -19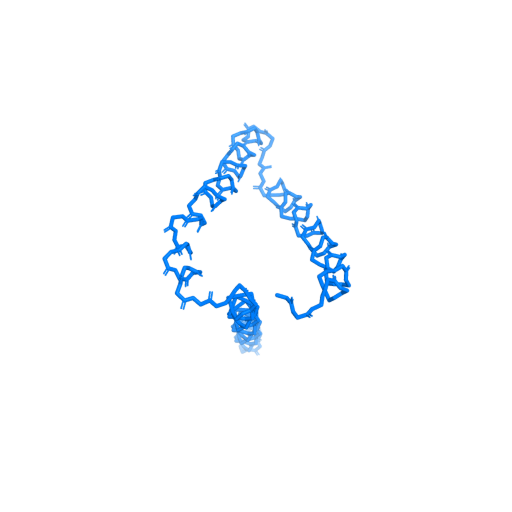.634 -27.442 16.457 1.00 76.19 102 ASN A C 1
ATOM 796 O O . ASN A 1 102 ? -20.777 -27.273 16.872 1.00 76.19 102 ASN A O 1
ATOM 800 N N . LYS A 1 103 ? -19.320 -28.435 15.610 1.00 64.44 103 LYS A N 1
ATOM 801 C CA . LYS A 1 103 ? -20.242 -29.513 15.206 1.00 64.44 103 LYS A CA 1
ATOM 802 C C . LYS A 1 103 ? -20.064 -30.812 16.008 1.00 64.44 103 LYS A C 1
ATOM 804 O O . LYS A 1 103 ? -20.912 -31.688 15.869 1.00 64.44 103 LYS A O 1
ATOM 809 N N . VAL A 1 104 ? -18.974 -30.939 16.767 1.00 58.19 104 VAL A N 1
ATOM 810 C CA . VAL A 1 104 ? -18.674 -32.052 17.689 1.00 58.19 104 VAL A CA 1
ATOM 811 C C . VAL A 1 104 ? -18.989 -31.595 19.103 1.00 58.19 104 VAL A C 1
ATOM 813 O O . VAL A 1 104 ? -19.571 -32.402 19.853 1.00 58.19 104 VAL A O 1
#

Sequence (104 aa):
VSSITVFFFTSPIVGFGGGIMMTNMTAWMLSKTSLKKRVKSSGYFTSALFLGQFFSPIIFHPVVSRMPVQDFFFLIGVSLMMLVVLSALYLTTKKRAVLLKNKV

Secondary structure (DSSP, 8-state):
---HHHHHHHHHHHHHHHHHHHHHHHHHHHHTS-GGGHHHHHHHHHHHHHHHHHHHHHHHHHHHTTS-HHHHHHHHHHHHHHHHHHHHHHHHHHHHHHHHHTT-

Radius of gyration: 18.96 Å; chains: 1; bounding box: 40×44×47 Å

Foldseek 3Di:
DVDPVVVVVCVVVCVVVVVVVVVVVLVVQCVVDDPVCNVVSVVVVVVVVVVCVVCVCVPCVVVCVVDPPVVVVVVVVVVVVVVVVVVVVVVVVVVVVVVVVVVD

pLDDT: mean 91.3, std 7.62, range [58.19, 97.81]